Protein AF-A0A1D6KST7-F1 (afdb_monomer_lite)

Organism: Zea mays (NCBI:txid4577)

pLDDT: mean 88.38, std 11.78, range [33.47, 97.81]

Radius of gyration: 18.52 Å; chains: 1; bounding box: 43×22×51 Å

Secondary structure (DSSP, 8-state):
---TT--HHHHHTTTPPPPPGGG--HHHHHHHHHHHHHHHHHHTTHHHHHHHHHHHHHHHT-GGGGGSHHHHHHHHHHHHHHHHHHHHHHHHHHHHHHT---

Foldseek 3Di:
DDPPDDALVSLVVVVDDQDPPVPDALSNLSPVLSVVLVVVCVVVVVVCLVVLLVVLVVLQPDPCNVVDVVSNVVSVVSNVVSVVVVVVSVVSRVVSVVPSDD

Structure (mmCIF, N/CA/C/O backbone):
data_AF-A0A1D6KST7-F1
#
_entry.id   AF-A0A1D6KST7-F1
#
loop_
_atom_site.group_PDB
_atom_site.id
_atom_site.type_symbol
_atom_site.label_atom_id
_atom_site.label_alt_id
_atom_site.label_comp_id
_atom_site.label_asym_id
_atom_site.label_entity_id
_atom_site.label_seq_id
_atom_site.pdbx_PDB_ins_code
_atom_site.Cartn_x
_atom_site.Cartn_y
_a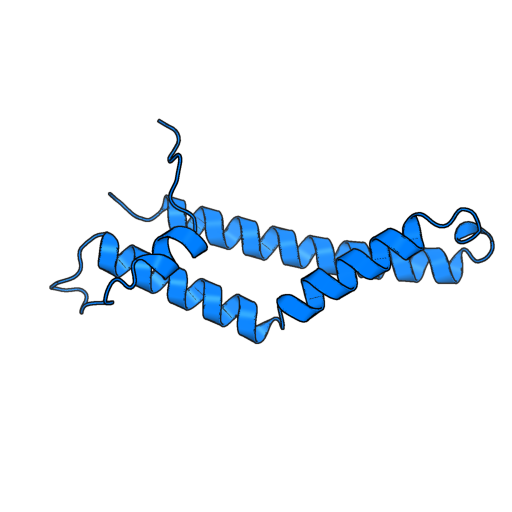tom_site.Cartn_z
_atom_site.occupancy
_atom_site.B_iso_or_equiv
_atom_site.auth_seq_id
_atom_site.auth_comp_id
_atom_site.auth_asym_id
_atom_site.auth_atom_id
_atom_site.pdbx_PDB_model_num
ATOM 1 N N . MET A 1 1 ? -4.995 14.363 -21.461 1.00 33.47 1 MET A N 1
ATOM 2 C CA . MET A 1 1 ? -5.218 12.984 -21.934 1.00 33.47 1 MET A CA 1
ATOM 3 C C . MET A 1 1 ? -4.845 12.101 -20.759 1.00 33.47 1 MET A C 1
ATOM 5 O O . MET A 1 1 ? -3.680 12.092 -20.392 1.00 33.47 1 MET A O 1
ATOM 9 N N . THR A 1 2 ? -5.823 11.557 -20.038 1.00 39.06 2 THR A N 1
ATOM 10 C CA . THR A 1 2 ? -5.559 10.700 -18.874 1.00 39.06 2 THR A CA 1
ATOM 11 C C . THR A 1 2 ? -4.986 9.379 -19.362 1.00 39.06 2 THR A C 1
ATOM 13 O O . THR A 1 2 ? -5.451 8.834 -20.361 1.00 39.06 2 THR A O 1
ATOM 16 N N . VAL A 1 3 ? -3.929 8.913 -18.700 1.00 47.47 3 VAL A N 1
ATOM 17 C CA . VAL A 1 3 ? -3.236 7.656 -19.002 1.00 47.47 3 VAL A CA 1
ATOM 18 C C . VAL A 1 3 ? -4.121 6.500 -18.522 1.00 47.47 3 VAL A C 1
ATOM 20 O O . VAL A 1 3 ? -3.861 5.864 -17.506 1.00 47.47 3 VAL A O 1
ATOM 23 N N . ASP A 1 4 ? -5.242 6.278 -19.205 1.00 57.31 4 ASP A N 1
ATOM 24 C CA . ASP A 1 4 ? -6.156 5.179 -18.912 1.00 57.31 4 ASP A CA 1
ATOM 25 C C . ASP A 1 4 ? -5.483 3.850 -19.302 1.00 57.31 4 ASP A C 1
ATOM 27 O O . ASP A 1 4 ? -5.496 3.447 -20.465 1.00 57.31 4 ASP A O 1
ATOM 31 N N . GLY A 1 5 ? -4.868 3.163 -18.328 1.00 60.00 5 GLY A N 1
ATOM 32 C CA . GLY A 1 5 ? -4.595 1.719 -18.422 1.00 60.00 5 GLY A CA 1
ATOM 33 C C . GLY A 1 5 ? -3.202 1.208 -18.029 1.00 60.00 5 GLY A C 1
ATOM 34 O O . GLY A 1 5 ? -3.005 -0.011 -17.991 1.00 60.00 5 GLY A O 1
ATOM 35 N N . LEU A 1 6 ? -2.237 2.075 -17.714 1.00 66.75 6 LEU A N 1
ATOM 36 C CA . LEU A 1 6 ? -0.905 1.656 -17.254 1.00 66.75 6 LEU A CA 1
ATOM 37 C C . LEU A 1 6 ? -0.845 1.680 -15.722 1.00 66.75 6 LEU A C 1
ATOM 39 O O . LEU A 1 6 ? -0.623 2.719 -15.114 1.00 66.75 6 LEU A O 1
ATOM 43 N N . THR A 1 7 ? -1.074 0.526 -15.098 1.00 78.88 7 THR A N 1
ATOM 44 C CA . THR A 1 7 ? -0.846 0.292 -13.664 1.00 78.88 7 THR A CA 1
ATOM 45 C C . THR A 1 7 ? 0.429 -0.534 -13.495 1.00 78.88 7 THR A C 1
ATOM 47 O O . THR A 1 7 ? 0.854 -1.209 -14.437 1.00 78.88 7 THR A O 1
ATOM 50 N N . VAL A 1 8 ? 1.046 -0.550 -12.304 1.00 78.75 8 VAL A N 1
ATOM 51 C CA . VAL A 1 8 ? 2.214 -1.427 -12.064 1.00 78.75 8 VAL A CA 1
ATOM 52 C C . VAL A 1 8 ? 1.886 -2.884 -12.348 1.00 78.75 8 VAL A C 1
ATOM 54 O O . VAL A 1 8 ? 2.723 -3.598 -12.896 1.00 78.75 8 VAL A O 1
ATOM 57 N N . ASP A 1 9 ? 0.675 -3.320 -12.005 1.00 80.31 9 ASP A N 1
ATOM 58 C CA . ASP A 1 9 ? 0.232 -4.688 -12.251 1.00 80.31 9 ASP A CA 1
ATOM 59 C C . ASP A 1 9 ? 0.065 -4.953 -13.757 1.00 80.31 9 ASP A C 1
ATOM 61 O O . ASP A 1 9 ? 0.570 -5.957 -14.257 1.00 80.31 9 ASP A O 1
ATOM 65 N N . SER A 1 10 ? -0.520 -4.019 -14.521 1.00 82.44 10 SER A N 1
ATOM 66 C CA . SER A 1 10 ? -0.687 -4.211 -15.967 1.00 82.44 10 SER A CA 1
ATOM 67 C C . SER A 1 10 ? 0.640 -4.195 -16.731 1.00 82.44 10 SER A C 1
ATOM 69 O O . SER A 1 10 ? 0.759 -4.915 -17.721 1.00 82.44 10 SER A O 1
ATOM 71 N N . ILE A 1 11 ? 1.642 -3.434 -16.269 1.00 82.50 11 ILE A N 1
ATOM 72 C CA . ILE A 1 11 ? 3.012 -3.424 -16.814 1.00 82.50 11 ILE A CA 1
ATOM 73 C C . ILE A 1 11 ? 3.773 -4.687 -16.393 1.00 82.50 11 ILE A C 1
ATOM 75 O O . ILE A 1 11 ? 4.459 -5.299 -17.213 1.00 82.50 11 ILE A O 1
ATOM 79 N N . ALA A 1 12 ? 3.637 -5.111 -15.134 1.00 83.00 12 ALA A N 1
ATOM 80 C CA . ALA A 1 12 ? 4.235 -6.342 -14.630 1.00 83.00 12 ALA A CA 1
ATOM 81 C C . ALA A 1 12 ? 3.840 -7.562 -15.467 1.00 83.00 12 ALA A C 1
ATOM 83 O O . ALA A 1 12 ? 4.695 -8.398 -15.764 1.00 83.00 12 ALA A O 1
ATOM 84 N N . ASP A 1 13 ? 2.574 -7.636 -15.866 1.00 86.06 13 ASP A N 1
ATOM 85 C CA . ASP A 1 13 ? 2.035 -8.733 -16.668 1.00 86.06 13 ASP A CA 1
ATOM 86 C C . ASP A 1 13 ? 2.571 -8.744 -18.107 1.00 86.06 13 ASP A C 1
ATOM 88 O O . ASP A 1 13 ? 2.533 -9.776 -18.777 1.00 86.06 13 ASP A O 1
ATOM 92 N N . LYS A 1 14 ? 3.115 -7.621 -18.600 1.00 85.81 14 LYS A N 1
ATOM 93 C CA . LYS A 1 14 ? 3.740 -7.563 -19.931 1.00 85.81 14 LYS A CA 1
ATOM 94 C C . LYS A 1 14 ? 5.094 -8.261 -19.994 1.00 85.81 14 LYS A C 1
ATOM 96 O O . LYS A 1 14 ? 5.538 -8.576 -21.095 1.00 85.81 14 LYS A O 1
ATOM 101 N N . GLY A 1 15 ? 5.756 -8.477 -18.854 1.00 83.12 15 GLY A N 1
ATOM 102 C CA . GLY A 1 15 ? 7.047 -9.165 -18.796 1.00 83.12 15 GLY A CA 1
ATOM 103 C C . GLY A 1 15 ? 8.159 -8.480 -19.598 1.00 83.12 15 GLY A C 1
ATOM 104 O O . GLY A 1 15 ? 9.028 -9.164 -20.134 1.00 83.12 15 GLY A O 1
ATOM 105 N N . TRP A 1 16 ? 8.119 -7.150 -19.728 1.00 89.31 16 TRP A N 1
ATOM 106 C CA . TRP A 1 16 ? 9.143 -6.399 -20.454 1.00 89.31 16 TRP A CA 1
ATOM 107 C C . TRP A 1 16 ? 10.515 -6.527 -19.788 1.00 89.31 16 TRP A C 1
ATOM 109 O O . TRP A 1 16 ? 10.644 -6.467 -18.564 1.00 89.31 16 TRP A O 1
ATOM 119 N N . THR A 1 17 ? 11.543 -6.702 -20.614 1.00 89.69 17 THR A N 1
ATOM 120 C CA . THR A 1 17 ? 12.932 -6.802 -20.164 1.00 89.69 17 THR A CA 1
ATOM 121 C C . THR A 1 17 ? 13.473 -5.418 -19.823 1.00 89.69 17 THR A C 1
ATOM 123 O O . THR A 1 17 ? 13.281 -4.474 -20.585 1.00 89.69 17 THR A O 1
ATOM 126 N N . ILE A 1 18 ? 14.188 -5.313 -18.702 1.00 89.44 18 ILE A N 1
ATOM 127 C CA . ILE A 1 18 ? 14.967 -4.119 -18.361 1.00 89.44 18 ILE A CA 1
ATOM 128 C C . ILE A 1 18 ? 16.290 -4.201 -19.123 1.00 89.44 18 ILE A C 1
ATOM 130 O O . ILE A 1 18 ? 17.057 -5.150 -18.939 1.00 89.44 18 ILE A O 1
ATOM 134 N N . LEU A 1 19 ? 16.526 -3.229 -19.995 1.00 89.88 19 LEU A N 1
ATOM 135 C CA . LEU A 1 19 ? 17.707 -3.127 -20.844 1.00 89.88 19 LEU A CA 1
ATOM 136 C C . LEU A 1 19 ? 18.731 -2.142 -20.249 1.00 89.88 19 LEU A C 1
ATOM 138 O O . LEU A 1 19 ? 18.376 -1.319 -19.401 1.00 89.88 19 LEU A O 1
ATOM 142 N N . PRO A 1 20 ? 20.005 -2.201 -20.677 1.00 88.00 20 PRO A N 1
ATOM 143 C CA . PRO A 1 20 ? 20.991 -1.170 -20.362 1.00 88.00 20 PRO A CA 1
ATOM 144 C C . PRO A 1 20 ? 20.548 0.208 -20.868 1.00 88.00 20 PRO A C 1
ATOM 146 O O . PRO A 1 20 ? 19.921 0.310 -21.917 1.00 88.00 20 PRO A O 1
ATOM 149 N N . GLU A 1 21 ? 20.927 1.275 -20.161 1.00 80.44 21 GLU A N 1
ATOM 150 C CA . GLU A 1 21 ? 20.457 2.648 -20.420 1.00 80.44 21 GLU A CA 1
ATOM 151 C C . GLU A 1 21 ? 20.676 3.117 -21.870 1.00 80.44 21 GLU A C 1
ATOM 153 O O . GLU A 1 21 ? 19.793 3.734 -22.455 1.00 80.44 21 GLU A O 1
ATOM 158 N N . ALA A 1 22 ? 21.799 2.746 -22.495 1.00 82.06 22 ALA A N 1
ATOM 159 C CA . ALA A 1 22 ? 22.109 3.089 -23.889 1.00 82.06 22 ALA A CA 1
ATOM 160 C C . ALA A 1 22 ? 21.159 2.451 -24.929 1.00 82.06 22 ALA A C 1
ATOM 162 O O . ALA A 1 22 ? 21.121 2.891 -26.076 1.00 82.06 22 ALA A O 1
ATOM 163 N N . GLU A 1 23 ? 20.420 1.413 -24.537 1.00 80.94 23 GLU A N 1
ATOM 164 C CA . GLU A 1 23 ? 19.518 0.617 -25.381 1.00 80.94 23 GLU A CA 1
ATOM 165 C C . GLU A 1 23 ? 18.065 0.654 -24.865 1.00 80.94 23 GLU A C 1
ATOM 167 O O . GLU A 1 23 ? 17.195 -0.048 -25.382 1.00 80.94 23 GLU A O 1
ATOM 172 N N . SER A 1 24 ? 17.799 1.446 -23.821 1.00 82.44 24 SER A N 1
ATOM 173 C CA . SER A 1 24 ? 16.542 1.446 -23.077 1.00 82.44 24 SER A CA 1
ATOM 174 C C . SER A 1 24 ? 15.496 2.344 -23.741 1.00 82.44 24 SER A C 1
ATOM 176 O O . SER A 1 24 ? 15.707 3.542 -23.922 1.00 82.44 24 SER A O 1
ATOM 178 N N . ASP A 1 25 ? 14.344 1.766 -24.078 1.00 86.94 25 ASP A N 1
ATOM 179 C CA . ASP A 1 25 ? 13.139 2.505 -24.452 1.00 86.94 25 ASP A CA 1
ATOM 180 C C . ASP A 1 25 ? 12.224 2.728 -23.230 1.00 86.94 25 ASP A C 1
ATOM 182 O O . ASP A 1 25 ? 12.487 2.263 -22.113 1.00 86.94 25 ASP A O 1
ATOM 186 N N . TRP A 1 26 ? 11.104 3.426 -23.429 1.00 87.25 26 TRP A N 1
ATOM 187 C CA . TRP A 1 26 ? 10.153 3.711 -22.350 1.00 87.25 26 TRP A CA 1
ATOM 188 C C . TRP A 1 26 ? 9.599 2.446 -21.673 1.00 87.25 26 TRP A C 1
ATOM 190 O O . TRP A 1 26 ? 9.237 2.484 -20.497 1.00 87.25 26 TRP A O 1
ATOM 200 N N . ARG A 1 27 ? 9.563 1.298 -22.369 1.00 88.81 27 ARG A N 1
ATOM 201 C CA . ARG A 1 27 ? 9.093 0.017 -21.811 1.00 88.81 27 ARG A CA 1
ATOM 202 C C . ARG A 1 27 ? 10.108 -0.576 -20.845 1.00 88.81 27 ARG A C 1
ATOM 204 O O . ARG A 1 27 ? 9.715 -1.105 -19.805 1.00 88.81 27 ARG A O 1
ATOM 211 N N . SER A 1 28 ? 11.395 -0.466 -21.162 1.00 90.38 28 SER A N 1
ATOM 212 C CA . SER A 1 28 ? 12.484 -0.835 -20.253 1.00 90.38 28 SER A CA 1
ATOM 213 C C . SER A 1 28 ? 12.463 0.031 -18.981 1.00 90.38 28 SER A C 1
ATOM 215 O O . SER A 1 28 ? 12.518 -0.506 -17.870 1.00 90.38 28 SER A O 1
ATOM 217 N N . HIS A 1 29 ? 12.248 1.349 -19.104 1.00 87.25 29 HIS A N 1
ATOM 218 C CA . HIS A 1 29 ? 12.061 2.235 -17.942 1.00 87.25 29 HIS A CA 1
ATOM 219 C C . HIS A 1 29 ? 10.819 1.871 -17.115 1.00 87.25 29 HIS A C 1
ATOM 221 O O . HIS A 1 29 ? 10.896 1.764 -15.888 1.00 87.25 29 HIS A O 1
ATOM 227 N N . ALA A 1 30 ? 9.693 1.589 -17.773 1.00 88.12 30 ALA A N 1
ATOM 228 C CA . ALA A 1 30 ? 8.474 1.125 -17.118 1.00 88.12 30 ALA A CA 1
ATOM 229 C C . ALA A 1 30 ? 8.693 -0.180 -16.330 1.00 88.12 30 ALA A C 1
ATOM 231 O O . ALA A 1 30 ? 8.242 -0.313 -15.189 1.00 88.12 30 ALA A O 1
ATOM 232 N N . ALA A 1 31 ? 9.430 -1.136 -16.902 1.00 89.69 31 ALA A N 1
ATOM 233 C CA . ALA A 1 31 ? 9.775 -2.387 -16.234 1.00 89.69 31 ALA A CA 1
ATOM 234 C C . ALA A 1 31 ? 10.654 -2.165 -14.987 1.00 89.69 31 ALA A C 1
ATOM 236 O O . ALA A 1 31 ? 10.426 -2.801 -13.951 1.00 89.69 31 ALA A O 1
ATOM 237 N N . ALA A 1 32 ? 11.609 -1.232 -15.045 1.00 90.00 32 ALA A N 1
ATOM 238 C CA . ALA A 1 32 ? 12.463 -0.875 -13.909 1.00 90.00 32 ALA A CA 1
ATOM 239 C C . ALA A 1 32 ? 11.672 -0.216 -12.762 1.00 90.00 32 ALA A C 1
ATOM 241 O O . ALA A 1 32 ? 11.862 -0.561 -11.586 1.00 90.00 32 ALA A O 1
ATOM 242 N N . VAL A 1 33 ? 10.725 0.668 -13.095 1.00 87.88 33 VAL A N 1
ATOM 243 C CA . VAL A 1 33 ? 9.773 1.261 -12.140 1.00 87.88 33 VAL A CA 1
ATOM 244 C C . VAL A 1 33 ? 8.961 0.172 -11.434 1.00 87.88 33 VAL A C 1
ATOM 246 O O . VAL A 1 33 ? 8.943 0.108 -10.201 1.00 87.88 33 VAL A O 1
ATOM 249 N N . VAL A 1 34 ? 8.356 -0.746 -12.194 1.00 89.69 34 VAL A N 1
ATOM 250 C CA . VAL A 1 34 ? 7.581 -1.870 -11.644 1.00 89.69 34 VAL A CA 1
ATOM 251 C C . VAL A 1 34 ? 8.413 -2.723 -10.694 1.00 89.69 34 VAL A C 1
ATOM 253 O O . VAL A 1 34 ? 7.944 -3.085 -9.610 1.00 89.69 34 VAL A O 1
ATOM 256 N N . GLN A 1 35 ? 9.646 -3.058 -11.076 1.00 90.56 35 GLN A N 1
ATOM 257 C CA . GLN A 1 35 ? 10.521 -3.884 -10.247 1.00 90.56 35 GLN A CA 1
ATOM 258 C C . GLN A 1 35 ? 10.841 -3.197 -8.911 1.00 90.56 35 GLN A C 1
ATOM 260 O O . GLN A 1 35 ? 10.803 -3.843 -7.858 1.00 90.56 35 GLN A O 1
ATOM 265 N N . SER A 1 36 ? 11.079 -1.886 -8.940 1.00 90.25 36 SER A N 1
ATOM 266 C CA . SER A 1 36 ? 11.355 -1.075 -7.752 1.00 90.25 36 SER A CA 1
ATOM 267 C C . SER A 1 36 ? 10.151 -1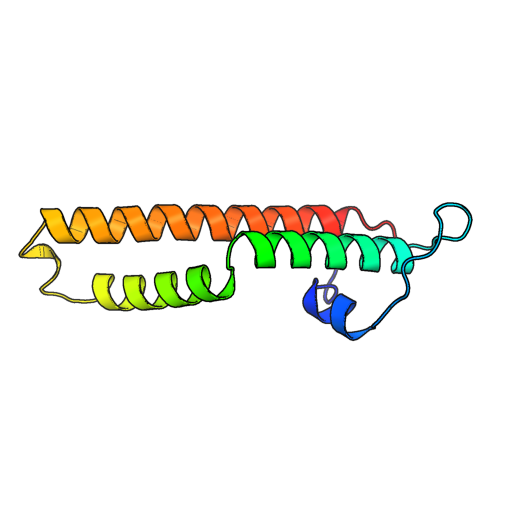.023 -6.806 1.00 90.25 36 SER A C 1
ATOM 269 O O . SER A 1 36 ? 10.283 -1.302 -5.610 1.00 90.25 36 SER A O 1
ATOM 271 N N . VAL A 1 37 ? 8.947 -0.774 -7.335 1.00 90.62 37 VAL A N 1
ATOM 272 C CA . VAL A 1 37 ? 7.701 -0.773 -6.545 1.00 90.62 37 VAL A CA 1
ATOM 273 C C . VAL A 1 37 ? 7.435 -2.150 -5.929 1.00 90.62 37 VAL A C 1
ATOM 275 O O . VAL A 1 37 ? 7.110 -2.249 -4.741 1.00 90.62 37 VAL A O 1
ATOM 278 N N . LYS A 1 38 ? 7.629 -3.235 -6.691 1.00 91.38 38 LYS A N 1
ATOM 279 C CA . LYS A 1 38 ? 7.493 -4.609 -6.178 1.00 91.38 38 LYS A CA 1
ATOM 280 C C . LYS A 1 38 ? 8.447 -4.888 -5.017 1.00 91.38 38 LYS A C 1
ATOM 282 O O . LYS A 1 38 ? 8.036 -5.504 -4.029 1.00 91.38 38 LYS A O 1
ATOM 287 N N . LEU A 1 39 ? 9.697 -4.429 -5.101 1.00 93.25 39 LEU A N 1
ATOM 288 C CA . LEU A 1 39 ? 10.674 -4.586 -4.024 1.00 93.25 39 LEU A CA 1
ATOM 289 C C . LEU A 1 39 ? 10.247 -3.833 -2.756 1.00 93.25 39 LEU A C 1
ATOM 291 O O . LEU A 1 39 ? 10.267 -4.415 -1.670 1.00 93.25 39 LEU A O 1
ATOM 295 N N . ILE A 1 40 ? 9.795 -2.583 -2.891 1.00 91.75 40 ILE A N 1
ATOM 296 C CA . ILE A 1 40 ? 9.294 -1.776 -1.768 1.00 91.75 40 ILE A CA 1
ATOM 297 C C . ILE A 1 40 ? 8.097 -2.463 -1.101 1.00 91.75 40 ILE A C 1
ATOM 299 O O . ILE A 1 40 ? 8.106 -2.680 0.113 1.00 91.75 40 ILE A O 1
ATOM 303 N N . LYS A 1 41 ? 7.096 -2.887 -1.884 1.00 94.19 41 LYS A N 1
ATOM 304 C CA . LYS A 1 41 ? 5.924 -3.618 -1.371 1.00 94.19 41 LYS A CA 1
ATOM 305 C C . LYS A 1 41 ? 6.342 -4.903 -0.638 1.00 94.19 41 LYS A C 1
ATOM 307 O O . LYS A 1 41 ? 5.822 -5.201 0.440 1.00 94.19 41 LYS A O 1
ATOM 312 N N . LYS A 1 42 ? 7.326 -5.647 -1.156 1.00 94.44 42 LYS A N 1
ATOM 313 C CA . LYS A 1 42 ? 7.862 -6.844 -0.487 1.00 94.44 42 LYS A CA 1
ATOM 314 C C . LYS A 1 42 ? 8.513 -6.514 0.861 1.00 94.44 42 LYS A C 1
ATOM 316 O O . LYS A 1 42 ? 8.200 -7.176 1.849 1.00 94.44 42 LYS A O 1
ATOM 321 N N . LEU A 1 43 ? 9.375 -5.496 0.919 1.00 94.06 43 LEU A N 1
ATOM 322 C CA . LEU A 1 43 ? 10.055 -5.073 2.153 1.00 94.06 43 LEU A CA 1
ATOM 323 C C . LEU A 1 43 ? 9.069 -4.594 3.225 1.00 94.06 43 LEU A C 1
ATOM 325 O O . LEU A 1 43 ? 9.244 -4.889 4.406 1.00 94.06 43 LEU A O 1
ATOM 329 N N . LEU A 1 44 ? 7.992 -3.929 2.809 1.00 93.94 44 LEU A N 1
ATOM 330 C CA . LEU A 1 44 ? 6.919 -3.485 3.697 1.00 93.94 44 LEU A CA 1
ATOM 331 C C . LEU A 1 44 ? 5.982 -4.610 4.154 1.00 93.94 44 LEU A C 1
ATOM 333 O O . LEU A 1 44 ? 5.080 -4.350 4.946 1.00 93.94 44 LEU A O 1
ATOM 337 N N . LYS A 1 45 ? 6.158 -5.848 3.672 1.00 95.75 45 LYS A N 1
ATOM 338 C CA . LYS A 1 45 ? 5.198 -6.947 3.875 1.00 95.75 45 LYS A CA 1
ATOM 339 C C . LYS A 1 45 ? 3.784 -6.524 3.462 1.00 95.75 45 LYS A C 1
ATOM 341 O O . LYS A 1 45 ? 2.828 -6.691 4.215 1.00 95.75 45 LYS A O 1
ATOM 346 N N . TRP A 1 46 ? 3.652 -5.975 2.255 1.00 95.69 46 TRP A N 1
ATOM 347 C CA . TRP A 1 46 ? 2.423 -5.348 1.759 1.00 95.69 46 TRP A CA 1
ATOM 348 C C . TRP A 1 46 ? 1.155 -6.189 1.951 1.00 95.69 46 TRP A C 1
ATOM 350 O O . TRP A 1 46 ? 0.143 -5.666 2.404 1.00 95.69 46 TRP A O 1
ATOM 360 N N . GLY A 1 47 ? 1.217 -7.501 1.698 1.00 95.62 47 GLY A N 1
ATOM 361 C CA . GLY A 1 47 ? 0.079 -8.401 1.925 1.00 95.62 47 GLY A CA 1
ATOM 362 C C . GLY A 1 47 ? -0.403 -8.422 3.381 1.00 95.62 47 GLY A C 1
ATOM 363 O O . GLY A 1 47 ? -1.605 -8.407 3.623 1.00 95.62 47 GLY A O 1
ATOM 364 N N . TRP A 1 48 ? 0.519 -8.373 4.349 1.00 96.88 48 TRP A N 1
ATOM 365 C CA . TRP A 1 48 ? 0.173 -8.264 5.768 1.00 96.88 48 TRP A CA 1
ATOM 366 C C . TRP A 1 48 ? -0.454 -6.905 6.089 1.00 96.88 48 TRP A C 1
ATOM 368 O O . TRP A 1 48 ? -1.455 -6.869 6.794 1.00 96.88 48 TRP A O 1
ATOM 378 N N . ILE A 1 49 ? 0.089 -5.806 5.546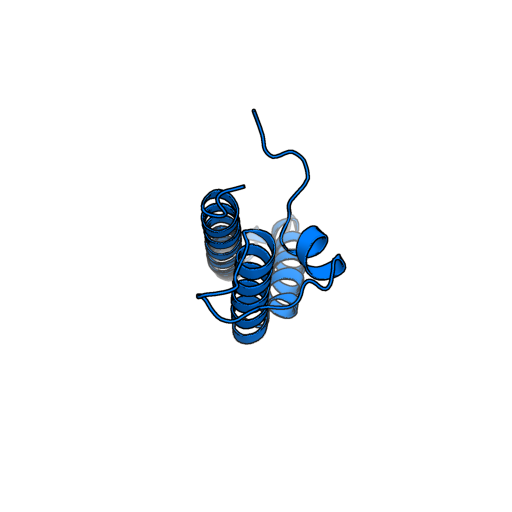 1.00 97.19 49 ILE A N 1
ATOM 379 C CA . ILE A 1 49 ? -0.473 -4.459 5.744 1.00 97.19 49 ILE A CA 1
ATOM 380 C C . ILE A 1 49 ? -1.920 -4.413 5.245 1.00 97.19 49 ILE A C 1
ATOM 382 O O . ILE A 1 49 ? -2.805 -4.006 5.989 1.00 97.19 49 ILE A O 1
ATOM 386 N N . LEU A 1 50 ? -2.175 -4.866 4.013 1.00 95.81 50 LEU A N 1
ATOM 387 C CA . LEU A 1 50 ? -3.518 -4.859 3.431 1.00 95.81 50 LEU A CA 1
ATOM 388 C C . LEU A 1 50 ? -4.500 -5.708 4.242 1.00 95.81 50 LEU A C 1
ATOM 390 O O . LEU A 1 50 ? -5.623 -5.278 4.495 1.00 95.81 50 LEU A O 1
ATOM 394 N N . GLU A 1 51 ? -4.082 -6.905 4.651 1.00 97.25 51 GLU A N 1
ATOM 395 C CA . GLU A 1 51 ? -4.930 -7.803 5.431 1.00 97.25 51 GLU A CA 1
ATOM 396 C C . GLU A 1 51 ? -5.212 -7.245 6.831 1.00 97.25 51 GLU A C 1
ATOM 398 O O . GLU A 1 51 ? -6.355 -7.237 7.286 1.00 97.25 51 GLU A O 1
ATOM 403 N N . ARG A 1 52 ? -4.195 -6.687 7.494 1.00 97.25 52 ARG A N 1
ATOM 404 C CA . ARG A 1 52 ? -4.348 -6.076 8.815 1.00 97.25 52 ARG A CA 1
ATOM 405 C C . ARG A 1 52 ? -5.286 -4.873 8.773 1.00 97.25 52 ARG A C 1
ATOM 407 O O . ARG A 1 52 ? -6.163 -4.771 9.625 1.00 97.25 52 ARG A O 1
ATOM 414 N N . THR A 1 53 ? -5.161 -4.015 7.763 1.00 96.50 53 THR A N 1
ATOM 415 C CA . THR A 1 53 ? -6.066 -2.878 7.549 1.00 96.50 53 THR A CA 1
ATOM 416 C C . THR A 1 53 ? -7.520 -3.337 7.398 1.00 96.50 53 THR A C 1
ATOM 418 O O . THR A 1 53 ? -8.408 -2.757 8.017 1.00 96.50 53 THR A O 1
ATOM 421 N N . LYS A 1 54 ? -7.791 -4.408 6.635 1.00 95.88 54 LYS A N 1
ATOM 422 C CA . LYS A 1 54 ? -9.155 -4.962 6.502 1.00 95.88 54 LYS A CA 1
ATOM 423 C C . LYS A 1 54 ? -9.708 -5.442 7.841 1.00 95.88 54 LYS A C 1
ATOM 425 O O . LYS A 1 54 ? -10.847 -5.138 8.180 1.00 95.88 54 LYS A O 1
ATOM 430 N N . GLN A 1 55 ? -8.897 -6.155 8.618 1.00 97.31 55 GLN A N 1
ATOM 431 C CA . GLN A 1 55 ? -9.294 -6.633 9.943 1.00 97.31 55 GLN A CA 1
ATOM 432 C C . GLN A 1 55 ? -9.608 -5.476 10.898 1.00 97.31 55 GLN A C 1
ATOM 434 O O . GLN A 1 55 ? -10.578 -5.546 11.647 1.00 97.31 55 GLN A O 1
ATOM 439 N N . LEU A 1 56 ? -8.811 -4.405 10.866 1.00 96.38 56 LEU A N 1
ATOM 440 C CA . LEU A 1 56 ? -9.029 -3.223 11.700 1.00 96.38 56 LEU A CA 1
ATOM 441 C C . LEU A 1 56 ? -10.315 -2.480 11.326 1.00 96.38 56 LEU A C 1
ATOM 443 O O . LEU A 1 56 ? -11.018 -2.043 12.231 1.00 96.38 56 LEU A O 1
ATOM 447 N N . VAL A 1 57 ? -10.668 -2.391 10.037 1.00 95.38 57 VAL A N 1
ATOM 448 C CA . VAL A 1 57 ? -11.964 -1.832 9.601 1.00 95.38 57 VAL A CA 1
ATOM 449 C C . VAL A 1 57 ? -13.124 -2.609 10.217 1.00 95.38 57 VAL A C 1
ATOM 451 O O . VAL A 1 57 ? -13.992 -2.003 10.835 1.00 95.38 57 VAL A O 1
ATOM 454 N N . VAL A 1 58 ? -13.087 -3.943 10.156 1.00 97.06 58 VAL A N 1
ATOM 455 C CA . VAL A 1 58 ? -14.129 -4.791 10.763 1.00 97.06 58 VAL A CA 1
ATOM 456 C C . VAL A 1 58 ? -14.245 -4.552 12.272 1.00 97.06 58 VAL A C 1
ATOM 458 O O . VAL A 1 58 ? -15.340 -4.594 12.825 1.00 97.06 58 VAL A O 1
ATOM 461 N N . VAL A 1 59 ? -13.129 -4.302 12.965 1.00 95.50 59 VAL A N 1
ATOM 462 C CA . VAL A 1 59 ? -13.153 -3.960 14.397 1.00 95.50 59 VAL A CA 1
ATOM 463 C C . VAL A 1 59 ? -13.734 -2.563 14.628 1.00 95.50 59 VAL A C 1
ATOM 465 O O . VAL A 1 59 ? -14.518 -2.403 15.556 1.00 95.50 59 VAL A O 1
ATOM 468 N N . LEU A 1 60 ? -13.386 -1.577 13.796 1.00 94.12 60 LEU A N 1
ATOM 469 C CA . LEU A 1 60 ? -13.885 -0.195 13.877 1.00 94.12 60 LEU A CA 1
ATOM 470 C C . LEU A 1 60 ? -15.391 -0.072 13.617 1.00 94.12 60 LEU A C 1
ATOM 472 O O . LEU A 1 60 ? -16.021 0.848 14.129 1.00 94.12 60 LEU A O 1
ATOM 476 N N . GLU A 1 61 ? -15.965 -0.997 12.852 1.00 95.31 61 GLU A N 1
ATOM 477 C CA . GLU A 1 61 ? -17.403 -1.053 12.561 1.00 95.31 61 GLU A CA 1
ATOM 478 C C . GLU A 1 61 ? -18.240 -1.631 13.713 1.00 95.31 61 GLU A C 1
ATOM 480 O O . GLU A 1 61 ? -19.470 -1.566 13.677 1.00 95.31 61 GLU A O 1
ATOM 485 N N . LYS A 1 62 ? -17.603 -2.192 14.749 1.00 96.00 62 LYS A N 1
ATOM 486 C CA . LYS A 1 62 ? -18.310 -2.771 15.893 1.00 96.00 62 LYS A CA 1
ATOM 487 C C . LYS A 1 62 ? -18.964 -1.681 16.759 1.00 96.00 62 LYS A C 1
ATOM 489 O O . LYS A 1 62 ? -18.252 -0.803 17.248 1.00 96.00 62 LYS A O 1
ATOM 494 N N . PRO A 1 63 ? -20.286 -1.744 17.017 1.00 92.25 63 PRO A N 1
ATOM 495 C CA . PRO A 1 63 ? -20.979 -0.731 17.819 1.00 92.25 63 PRO A CA 1
ATOM 496 C C . PRO A 1 63 ? -20.477 -0.639 19.266 1.00 92.25 63 PRO A C 1
ATOM 498 O O . PRO A 1 63 ? -20.428 0.451 19.831 1.00 92.25 63 PRO A O 1
ATOM 501 N N . ASP A 1 64 ? -20.082 -1.773 19.846 1.00 94.88 64 ASP A N 1
ATOM 502 C CA . ASP A 1 64 ? -19.589 -1.919 21.219 1.00 94.88 64 ASP A CA 1
ATOM 503 C C . ASP A 1 64 ? -18.112 -1.525 21.382 1.00 94.88 64 ASP A C 1
ATOM 505 O O . ASP A 1 64 ? -17.610 -1.452 22.500 1.00 94.88 64 ASP A O 1
ATOM 509 N N . LEU A 1 65 ? -17.402 -1.204 20.293 1.00 95.06 65 LEU A N 1
ATOM 510 C CA . LEU A 1 65 ? -15.989 -0.819 20.354 1.00 95.06 65 LEU A CA 1
ATOM 511 C C . LEU A 1 65 ? -15.742 0.356 21.312 1.00 95.06 65 LEU A C 1
ATOM 513 O O . LEU A 1 65 ? -14.732 0.394 22.013 1.00 95.06 65 LEU A O 1
ATOM 517 N N . TRP A 1 66 ? -16.659 1.321 21.322 1.00 93.69 66 TRP A N 1
ATOM 518 C CA . TRP A 1 66 ? -16.527 2.560 22.085 1.00 93.69 66 TRP A CA 1
ATOM 519 C C . TRP A 1 66 ? -16.807 2.395 23.584 1.00 93.69 66 TRP A C 1
ATOM 521 O O . TRP A 1 66 ? -16.571 3.337 24.339 1.00 93.69 66 TRP A O 1
ATOM 531 N N . GLU A 1 67 ? -17.253 1.213 24.026 1.00 96.62 67 GLU A N 1
ATOM 532 C CA . GLU A 1 67 ? -17.355 0.876 25.451 1.00 96.62 67 GLU A CA 1
ATOM 533 C C . GLU A 1 67 ? -15.967 0.768 26.110 1.00 96.62 67 GLU A C 1
ATOM 535 O O . GLU A 1 67 ? -15.827 1.047 27.301 1.00 96.62 67 GLU A O 1
ATOM 540 N N . ASP A 1 68 ? -14.924 0.461 25.325 1.00 96.81 68 ASP A N 1
ATOM 541 C CA . ASP A 1 68 ? -13.517 0.586 25.717 1.00 96.81 68 ASP A CA 1
ATOM 542 C C . ASP A 1 68 ? -12.805 1.648 24.850 1.00 96.81 68 ASP A C 1
ATOM 544 O O . ASP A 1 68 ? -12.204 1.335 23.812 1.00 96.81 68 ASP A O 1
ATOM 548 N N . PRO A 1 69 ? -12.813 2.928 25.267 1.00 94.12 69 PRO A N 1
ATOM 549 C CA . PRO A 1 69 ? -12.205 4.011 24.496 1.00 94.12 69 PRO A CA 1
ATOM 550 C C . PRO A 1 69 ? -10.677 3.891 24.375 1.00 94.12 69 PRO A C 1
ATOM 552 O O . PRO A 1 69 ? -10.092 4.415 23.422 1.00 94.12 69 PRO A O 1
ATOM 555 N N . VAL A 1 70 ? -10.008 3.197 25.304 1.00 96.75 70 VAL A N 1
ATOM 556 C CA . VAL A 1 70 ? -8.554 2.978 25.241 1.00 96.75 70 VAL A CA 1
ATOM 557 C C . VAL A 1 70 ? -8.235 1.993 24.122 1.00 96.75 70 VAL A C 1
ATOM 559 O O . VAL A 1 7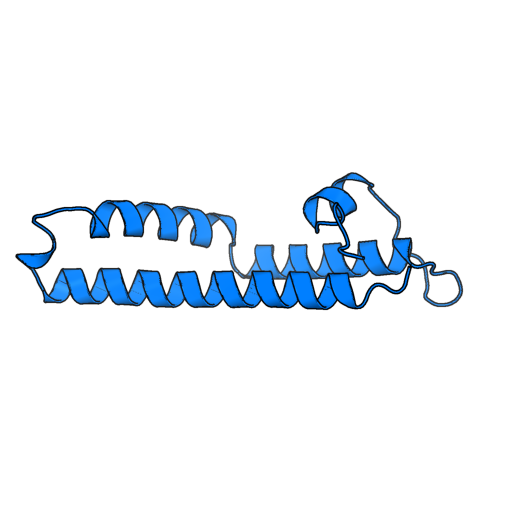0 ? -7.328 2.232 23.315 1.00 96.75 70 VAL A O 1
ATOM 562 N N . PHE A 1 71 ? -8.995 0.904 24.033 1.00 96.06 71 PHE A N 1
ATOM 563 C CA . PHE A 1 71 ? -8.880 -0.048 22.937 1.00 96.06 71 PHE A CA 1
ATOM 564 C C . PHE A 1 71 ? -9.271 0.581 21.592 1.00 96.06 71 PHE A C 1
ATOM 566 O O . PHE A 1 71 ? -8.487 0.497 20.641 1.00 96.06 71 PHE A O 1
ATOM 573 N N . ALA A 1 72 ? -10.399 1.297 21.524 1.00 96.56 72 ALA A N 1
ATOM 574 C CA . ALA A 1 72 ? -10.837 2.016 20.324 1.00 96.56 72 ALA A CA 1
ATOM 575 C C . ALA A 1 72 ? -9.765 2.986 19.796 1.00 96.56 72 ALA A C 1
ATOM 577 O O . ALA A 1 72 ? -9.475 3.020 18.594 1.00 96.56 72 ALA A O 1
ATOM 578 N N . GLY A 1 73 ? -9.113 3.729 20.698 1.00 97.12 73 GLY A N 1
ATOM 579 C CA . GLY A 1 73 ? -8.016 4.634 20.357 1.00 97.12 73 GLY A CA 1
ATOM 580 C C . GLY A 1 73 ? -6.806 3.911 19.759 1.00 97.12 73 GLY A C 1
ATOM 581 O O . GLY A 1 73 ? -6.239 4.370 18.764 1.00 97.12 73 GLY A O 1
ATOM 582 N N . ARG A 1 74 ? -6.428 2.749 20.308 1.00 97.44 74 ARG A N 1
ATOM 583 C CA . ARG A 1 74 ? -5.331 1.927 19.768 1.00 97.44 74 ARG A CA 1
ATOM 584 C C . ARG A 1 74 ? -5.639 1.401 18.367 1.00 97.44 74 ARG A C 1
ATOM 586 O O . ARG A 1 74 ? -4.786 1.520 17.491 1.00 97.44 74 ARG A O 1
ATOM 593 N N . VAL A 1 75 ? -6.842 0.863 18.159 1.00 96.88 75 VAL A N 1
ATOM 594 C CA . VAL A 1 75 ? -7.299 0.347 16.856 1.00 96.88 75 VAL A CA 1
ATOM 595 C C . VAL A 1 75 ? -7.324 1.469 15.816 1.00 96.88 75 VAL A C 1
ATOM 597 O O . VAL A 1 75 ? -6.797 1.304 14.718 1.00 96.88 75 VAL A O 1
ATOM 600 N N . SER A 1 76 ? -7.867 2.635 16.178 1.00 96.25 76 SER A N 1
ATOM 601 C CA . SER A 1 76 ? -7.945 3.801 15.288 1.00 96.25 76 SER A CA 1
ATOM 602 C C . SER A 1 76 ? -6.563 4.301 14.875 1.00 96.25 76 SER A C 1
ATOM 604 O O . SER A 1 76 ? -6.325 4.598 13.703 1.00 96.25 76 SER A O 1
ATOM 606 N N . ARG A 1 77 ? -5.625 4.369 15.827 1.00 97.81 77 ARG A N 1
ATOM 607 C CA . ARG A 1 77 ? -4.250 4.794 15.557 1.00 97.81 77 ARG A CA 1
ATOM 608 C C . ARG A 1 77 ? -3.526 3.810 14.645 1.00 97.81 77 ARG A C 1
ATOM 610 O O . ARG A 1 77 ? -2.918 4.241 13.671 1.00 97.81 77 ARG A O 1
ATOM 617 N N . GLU A 1 78 ? -3.619 2.514 14.935 1.00 97.56 78 GLU A N 1
ATOM 618 C CA . GLU A 1 78 ? -3.014 1.474 14.098 1.00 97.56 78 GLU A CA 1
ATOM 619 C C . GLU A 1 78 ? -3.556 1.548 12.663 1.00 97.56 78 GLU A C 1
ATOM 621 O O . GLU A 1 78 ? -2.783 1.565 11.705 1.00 97.56 78 GLU A O 1
ATOM 626 N N . GLN A 1 79 ? -4.876 1.692 12.509 1.00 97.06 79 GLN A N 1
ATOM 627 C CA . GLN A 1 79 ? -5.512 1.834 11.202 1.00 97.06 79 GLN A CA 1
ATOM 628 C C . GLN A 1 79 ? -5.013 3.074 10.454 1.00 97.06 79 GLN A C 1
ATOM 630 O O . GLN A 1 79 ? -4.686 2.992 9.270 1.00 97.06 79 GLN A O 1
ATOM 635 N N . GLY A 1 80 ? -4.921 4.218 11.135 1.00 97.00 80 GLY A N 1
ATOM 636 C CA . GLY A 1 80 ? -4.400 5.453 10.551 1.00 97.00 80 GLY A CA 1
ATOM 637 C C . GLY A 1 80 ? -2.944 5.324 10.094 1.00 97.00 80 GLY A C 1
ATOM 638 O O . GLY A 1 80 ? -2.604 5.749 8.990 1.00 97.00 80 GLY A O 1
ATOM 639 N N . GLU A 1 81 ? -2.092 4.690 10.902 1.00 96.94 81 GLU A N 1
ATOM 640 C CA . GLU A 1 81 ? -0.684 4.450 10.570 1.00 96.94 81 GLU A CA 1
ATOM 641 C C . GLU A 1 81 ? -0.535 3.543 9.335 1.00 96.94 81 GLU A C 1
ATOM 643 O O . GLU A 1 81 ? 0.263 3.842 8.438 1.00 96.94 81 GLU A O 1
ATOM 648 N N . LEU A 1 82 ? -1.322 2.465 9.242 1.00 97.38 82 LEU A N 1
ATOM 649 C CA . LEU A 1 82 ? -1.301 1.566 8.084 1.00 97.38 82 LEU A CA 1
ATOM 650 C C . LEU A 1 82 ? -1.873 2.229 6.824 1.00 97.38 82 LEU A C 1
ATOM 652 O O . LEU A 1 82 ? -1.264 2.130 5.757 1.00 97.38 82 LEU A O 1
ATOM 656 N N . MET A 1 83 ? -2.981 2.963 6.938 1.00 96.31 83 MET A N 1
ATOM 657 C CA . MET A 1 83 ? -3.560 3.720 5.823 1.00 96.31 83 MET A CA 1
ATOM 658 C C . MET A 1 83 ? -2.611 4.801 5.301 1.00 96.31 83 MET A C 1
ATOM 660 O O . MET A 1 83 ? -2.503 4.986 4.088 1.00 96.31 83 MET A O 1
ATOM 664 N N . GLY A 1 84 ? -1.873 5.469 6.192 1.00 96.25 84 GLY A N 1
ATOM 665 C CA . GLY A 1 84 ? -0.831 6.422 5.815 1.00 96.25 84 GLY A CA 1
ATOM 666 C C . GLY A 1 84 ? 0.258 5.771 4.962 1.00 96.25 84 GLY A C 1
ATOM 667 O O . GLY A 1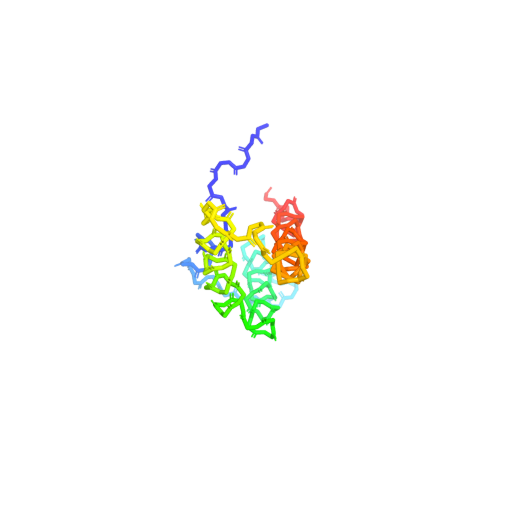 84 ? 0.570 6.267 3.881 1.00 96.25 84 GLY A O 1
ATOM 668 N N . LYS A 1 85 ? 0.775 4.611 5.390 1.00 94.69 85 LYS A N 1
ATOM 669 C CA . LYS A 1 85 ? 1.767 3.843 4.615 1.00 94.69 85 LYS A CA 1
ATOM 670 C C . LYS A 1 85 ? 1.228 3.412 3.253 1.00 94.69 85 LYS A C 1
ATOM 672 O O . LYS A 1 85 ? 1.945 3.532 2.261 1.00 94.69 85 LYS A O 1
ATOM 677 N N . ILE A 1 86 ? -0.019 2.934 3.198 1.00 95.31 86 ILE A N 1
ATOM 678 C CA . ILE A 1 86 ? -0.652 2.520 1.940 1.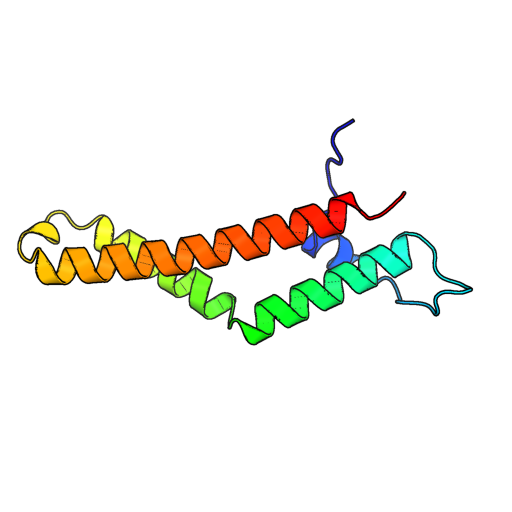00 95.31 86 ILE A CA 1
ATOM 679 C C . ILE A 1 86 ? -0.728 3.702 0.971 1.00 95.31 86 ILE A C 1
ATOM 681 O O . ILE A 1 86 ? -0.311 3.585 -0.181 1.00 95.31 86 ILE A O 1
ATOM 685 N N . LYS A 1 87 ? -1.206 4.856 1.451 1.00 95.38 87 LYS A N 1
ATOM 686 C CA . LYS A 1 87 ? -1.326 6.071 0.644 1.00 95.38 87 LYS A CA 1
ATOM 687 C C . LYS A 1 87 ? 0.025 6.517 0.085 1.00 95.38 87 LYS A C 1
ATOM 689 O O . LYS A 1 87 ? 0.102 6.808 -1.102 1.00 95.38 87 LYS A O 1
ATOM 694 N N . SER A 1 88 ? 1.079 6.529 0.902 1.00 93.19 88 SER A N 1
ATOM 695 C CA . SER A 1 88 ? 2.419 6.928 0.454 1.00 93.19 88 SER A CA 1
ATOM 696 C C . SER A 1 88 ? 2.970 6.024 -0.648 1.00 93.19 88 SER A C 1
ATOM 698 O O . SER A 1 88 ? 3.524 6.530 -1.616 1.00 93.19 88 SER A O 1
ATOM 700 N N . VAL A 1 89 ? 2.802 4.702 -0.537 1.00 91.94 89 VAL A N 1
ATOM 701 C CA . VAL A 1 89 ? 3.270 3.768 -1.577 1.00 91.94 89 VAL A CA 1
ATOM 702 C C . VAL A 1 89 ? 2.466 3.923 -2.864 1.00 91.94 89 VAL A C 1
ATOM 704 O O . VAL A 1 89 ? 3.062 3.930 -3.934 1.00 91.94 89 VAL A O 1
ATOM 707 N N . ASN A 1 90 ? 1.144 4.083 -2.773 1.00 90.44 90 ASN A N 1
ATOM 708 C CA . ASN A 1 90 ? 0.301 4.285 -3.953 1.00 90.44 90 ASN A CA 1
ATOM 709 C C . ASN A 1 90 ? 0.621 5.608 -4.664 1.00 90.44 90 ASN A C 1
ATOM 711 O O . ASN A 1 90 ? 0.656 5.647 -5.887 1.00 90.44 90 ASN A O 1
ATOM 715 N N . GLN A 1 91 ? 0.876 6.678 -3.906 1.00 90.81 91 GLN A N 1
ATOM 716 C CA . GLN A 1 91 ? 1.286 7.961 -4.474 1.00 90.81 91 GLN A CA 1
ATOM 717 C C . GLN A 1 91 ? 2.656 7.850 -5.151 1.00 90.81 91 GLN A C 1
ATOM 719 O O . GLN A 1 91 ? 2.805 8.285 -6.284 1.00 90.81 91 GLN A O 1
ATOM 724 N N . PHE A 1 92 ? 3.629 7.219 -4.492 1.00 88.12 92 PHE A N 1
ATOM 725 C CA . PHE A 1 92 ? 4.952 6.993 -5.072 1.00 88.12 92 PHE A CA 1
ATOM 726 C C . PHE A 1 92 ? 4.884 6.153 -6.354 1.00 88.12 92 PHE A C 1
ATOM 728 O O . PHE A 1 92 ? 5.551 6.451 -7.337 1.00 88.12 92 PHE A O 1
ATOM 735 N N . GLU A 1 93 ? 4.052 5.112 -6.361 1.00 88.81 93 GLU A N 1
ATOM 736 C CA . GLU A 1 93 ? 3.780 4.312 -7.553 1.00 88.81 93 GLU A CA 1
ATOM 737 C C . GLU A 1 93 ? 3.220 5.168 -8.696 1.00 88.81 93 GLU A C 1
ATOM 739 O O . GLU A 1 93 ? 3.720 5.081 -9.815 1.00 88.81 93 GLU A O 1
ATOM 744 N N . GLN A 1 94 ? 2.223 6.008 -8.413 1.00 86.56 94 GLN A N 1
ATOM 745 C CA . GLN A 1 94 ? 1.627 6.895 -9.408 1.00 86.56 94 GLN A CA 1
ATOM 746 C C . GLN A 1 94 ? 2.647 7.904 -9.950 1.00 86.56 94 GLN A C 1
ATOM 748 O O . GLN A 1 94 ? 2.779 8.032 -11.165 1.00 86.56 94 GLN A O 1
ATOM 753 N N . GLU A 1 95 ? 3.406 8.561 -9.069 1.00 86.56 95 GLU A N 1
ATOM 754 C CA . GLU A 1 95 ? 4.460 9.505 -9.450 1.00 86.56 95 GLU A CA 1
ATOM 755 C C . GLU A 1 95 ? 5.474 8.836 -10.385 1.00 86.56 95 GLU A C 1
ATOM 757 O O . GLU A 1 95 ? 5.797 9.385 -11.433 1.00 86.56 95 GLU A O 1
ATOM 762 N N . LEU A 1 96 ? 5.936 7.621 -10.071 1.00 83.50 96 LEU A N 1
ATOM 763 C CA . LEU A 1 96 ? 6.881 6.911 -10.934 1.00 83.50 96 LEU A CA 1
ATOM 764 C C . LEU A 1 96 ? 6.295 6.551 -12.307 1.00 83.50 96 LEU A C 1
ATOM 766 O O . LEU A 1 96 ? 7.024 6.601 -13.294 1.00 83.50 96 LEU A O 1
ATOM 770 N N . ILE A 1 97 ? 5.010 6.189 -12.387 1.00 82.56 97 ILE A N 1
ATOM 771 C CA . ILE A 1 97 ? 4.354 5.891 -13.671 1.00 82.56 97 ILE A CA 1
ATOM 772 C C . ILE A 1 97 ? 4.206 7.160 -14.516 1.00 82.56 97 ILE A C 1
ATOM 774 O O . ILE A 1 97 ? 4.417 7.111 -15.726 1.00 82.56 97 ILE A O 1
ATOM 778 N N . GLU A 1 98 ? 3.860 8.288 -13.893 1.00 83.38 98 GLU A N 1
ATOM 779 C CA . GLU A 1 98 ? 3.696 9.581 -14.571 1.00 83.38 98 GLU A CA 1
ATOM 780 C C . GLU A 1 98 ? 5.004 10.100 -15.188 1.00 83.38 98 GLU A C 1
ATOM 782 O O . GLU A 1 98 ? 4.958 10.825 -16.178 1.00 83.38 98 GLU A O 1
ATOM 787 N N . HIS A 1 99 ? 6.160 9.701 -14.649 1.00 79.31 99 HIS A N 1
ATOM 788 C CA . HIS A 1 99 ? 7.481 10.058 -15.182 1.00 79.31 99 HIS A CA 1
ATOM 789 C C . HIS A 1 99 ? 7.983 9.112 -16.283 1.00 79.31 99 HIS A C 1
ATOM 791 O O . HIS A 1 99 ? 9.070 9.325 -16.820 1.00 79.31 99 HIS A O 1
ATOM 797 N N . ILE A 1 100 ? 7.232 8.063 -16.633 1.00 78.50 100 ILE A N 1
ATOM 798 C CA . ILE A 1 100 ? 7.549 7.268 -17.820 1.00 78.50 100 ILE A CA 1
ATOM 799 C C . ILE A 1 100 ? 7.199 8.136 -19.033 1.00 78.50 100 ILE A C 1
ATOM 801 O O . ILE A 1 100 ? 6.028 8.362 -19.328 1.00 78.50 100 ILE A O 1
ATOM 805 N N . GLU A 1 101 ? 8.214 8.657 -19.717 1.00 66.69 101 GLU A N 1
ATOM 806 C CA . GLU A 1 101 ? 8.037 9.389 -20.974 1.00 66.69 101 GLU A CA 1
ATOM 807 C C . GLU A 1 101 ? 7.718 8.385 -22.096 1.00 66.69 101 GLU A C 1
ATOM 809 O O . GLU A 1 101 ? 8.557 7.543 -22.413 1.00 66.69 101 GLU A O 1
ATOM 814 N N . TYR A 1 102 ? 6.500 8.441 -22.652 1.00 64.25 102 TYR A N 1
ATOM 815 C CA . TYR A 1 102 ? 6.017 7.572 -23.742 1.00 64.25 102 TYR A CA 1
ATOM 816 C C . TYR A 1 102 ? 6.133 8.238 -25.114 1.00 64.25 102 TYR A C 1
ATOM 818 O O . TYR A 1 102 ? 5.834 9.451 -25.207 1.00 64.25 102 TYR A O 1
#

Sequence (102 aa):
MTVDGLTVDSIADKGWTILPEAESDWRSHAAAVVQSVKLIKKLLKWGWILERTKQLVVVLEKPDLWEDPVFAGRVSREQGELMGKIKSVNQFEQELIEHIEY